Protein 6TIP (pdb70)

Nearest PDB structures (foldseek):
  6tip-assembly1_A  TM=1.008E+00  e=3.881E-23  Streptomyces avidinii
  6qsy-assembly1_A  TM=9.911E-01  e=1.045E-19  Streptomyces avidinii
  6qw4-assembly1_A  TM=9.643E-01  e=3.567E-19  Streptomyces avidinii
  6sos-assembly1_A  TM=9.501E-01  e=5.182E-19  Streptomyces avidinii
  5to2-assembly1_B  TM=9.705E-01  e=3.355E-18  Streptomyces avidinii

Secondary structure (P-SEA, 3-state):
ccccccbbbbcccbbbbbbbbcccbbbbbbbbccccccccbbbbbbcccccccccccccccccccccccccccccbbbbbbbbbbbccbbbbbbcbbbbbcccccccccccccbbbbbccccc/ccccbbbbcccbbbbbbbbcccbbbbbbbbccccccccbbbbbbcccccccccccccccccccccccccccccbbbbbbbbbbbcccccccccccccccccccccccccccbbbbbccccc/cccccccc/cccccccc

Organism: Streptomyces avidinii (NCBI:txid1895)

Sequence (260 aa):
MEAGITGTWYNQLGSTFIVTAGADGALTGTYVTARGNAESRYVLTGRYDSAPATDGSGTALGWTVAWKNNYRNAHSATTWSGQYVGGAEARINTQQWLLTSGTTEYNAFMSTLVGHDTFTKVKPAGITGTWYNQLGSTFIVTAGADGALTGTYVTARGNAESRYVLTGRYDSAPATDGSGTALGWTVAWKNNYRNAHSATTWSGQYVGGAEARINTQWLLTSGTTEYNAFMSTLVGHDTFTKVKPWSHPQFEKWSHPQFEK

Radius of gyration: 25.09 Å; Cα contacts (8 Å, |Δi|>4): 613; chains: 4; bounding box: 36×40×90 Å

InterPro domains:
  IPR005468 Avidin/streptavidin [PF01382] (38-156)
  IPR005468 Avidin/streptavidin [PS51326] (37-159)
  IPR005469 Avidin [PR00709] (41-55)
  IPR005469 Avidin [PR00709] (61-69)
  IPR005469 Avidin [PR00709] (90-102)
  IPR005469 Avidin [PR00709] (112-122)
  IPR005469 Avidin [PR00709] (128-139)
  IPR005469 Avidin [PR00709] (144-160)
  IPR017889 Avidin-like, conserved site [PS00577] (142-156)
  IPR036896 Avidin-like superfamily [G3DSA:2.40.128.30] (25-167)
  IPR036896 Avidin-like superfamily [SSF50876] (41-161)
  IPR051764 Avidin/Streptavidin-related [PTHR34399] (16-161)

Structure (mmCIF, N/CA/C/O backbone):
data_6TIP
#
_entry.id   6TIP
#
_cell.length_a   57.560
_cell.length_b   57.560
_cell.length_c   181.929
_cell.angle_alpha   90.000
_cell.angle_beta   90.000
_cell.angle_gamma   90.000
#
_symmetry.space_group_name_H-M   'P 42 2 2'
#
loop_
_entity.id
_entity.type
_entity.pdbx_description
1 polymer Streptavidi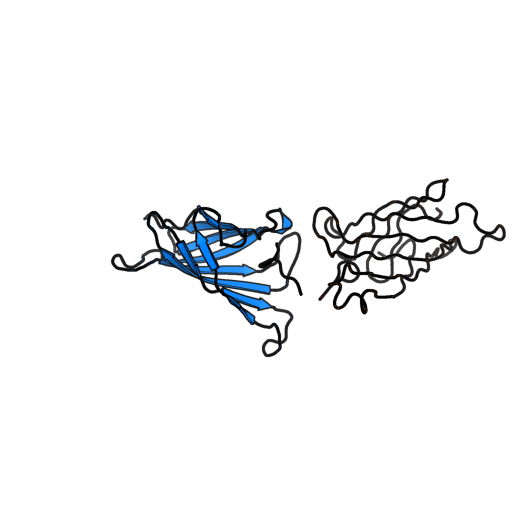n
2 polymer 'Strep-tag II peptide'
3 non-polymer 'AMINO GROUP'
4 water water
#
loop_
_atom_site.group_PDB
_atom_site.id
_atom_site.type_symbol
_atom_site.label_atom_id
_atom_site.label_alt_id
_atom_site.label_comp_id
_atom_site.label_asym_id
_atom_site.label_entity_id
_atom_site.label_seq_id
_atom_site.pdbx_PDB_ins_code
_atom_site.Cartn_x
_atom_site.Cartn_y
_atom_site.Cartn_z
_atom_site.occupancy
_atom_site.B_iso_or_equiv
_atom_site.auth_seq_id
_atom_site.auth_comp_id
_atom_site.auth_asym_id
_atom_site.auth_atom_id
_atom_site.pdbx_PDB_model_num
ATOM 1 N N . MET A 1 1 ? -26.137 9.675 -61.956 1.00 130.66 13 MET A N 1
ATOM 2 C CA . MET A 1 1 ? -27.410 9.274 -61.289 1.00 132.43 13 MET A CA 1
ATOM 3 C C . MET A 1 1 ? -27.238 7.895 -60.635 1.00 157.52 13 MET A C 1
ATOM 4 O O . MET A 1 1 ? -26.793 6.962 -61.336 1.00 83.93 13 MET A O 1
ATOM 9 N N . GLU A 1 2 ? -27.570 7.772 -59.345 1.00 78.15 14 GLU A N 1
ATOM 10 C CA . GLU A 1 2 ? -27.782 6.463 -58.660 1.00 153.00 14 GLU A CA 1
ATOM 11 C C . GLU A 1 2 ? -26.424 5.816 -58.330 1.00 173.09 14 GLU A C 1
ATOM 12 O O . GLU A 1 2 ? -25.947 4.954 -59.114 1.00 57.40 14 GLU A O 1
ATOM 18 N N . ALA A 1 3 ? -25.819 6.197 -57.199 1.00 72.52 15 ALA A N 1
ATOM 19 C CA . ALA A 1 3 ? -24.478 5.732 -56.775 1.00 104.38 15 ALA A CA 1
ATOM 20 C C . ALA A 1 3 ? -24.536 4.348 -56.111 1.00 119.25 15 ALA A C 1
ATOM 21 O O . ALA A 1 3 ? -23.499 3.681 -56.187 1.00 59.65 15 ALA A O 1
ATOM 23 N N . GLY A 1 4 ? -25.663 3.941 -55.495 1.00 51.14 16 GLY A N 1
ATOM 24 C CA . GLY A 1 4 ? -25.783 2.706 -54.677 1.00 50.89 16 GLY A CA 1
ATOM 25 C C . GLY A 1 4 ? -24.978 2.721 -53.367 1.00 29.87 16 GLY A C 1
ATOM 26 O O . GLY A 1 4 ? -24.981 1.721 -52.650 1.00 38.99 16 GLY A O 1
ATOM 27 N N . ILE A 1 5 ? -24.313 3.826 -53.023 1.00 28.83 17 ILE A N 1
ATOM 28 C CA . ILE A 1 5 ? -23.445 3.924 -51.808 1.00 30.01 17 ILE A CA 1
ATOM 29 C C . ILE A 1 5 ? -24.279 4.412 -50.639 1.00 30.46 17 ILE A C 1
ATOM 30 O O . ILE A 1 5 ? -24.015 3.982 -49.491 1.00 27.56 17 ILE A O 1
ATOM 35 N N . THR A 1 6 ? -25.297 5.231 -50.920 1.00 31.64 18 THR A N 1
ATOM 36 C CA . THR A 1 6 ? -26.138 5.825 -49.860 1.00 34.96 18 THR A CA 1
ATOM 37 C C . THR A 1 6 ? -26.795 4.674 -49.092 1.00 41.82 18 THR A C 1
ATOM 38 O O . THR A 1 6 ? -27.293 3.720 -49.741 1.00 33.18 18 THR A O 1
ATOM 42 N N . GLY A 1 7 ? -26.748 4.740 -47.765 1.00 30.71 19 GLY A N 1
ATOM 43 C CA . GLY A 1 7 ? -27.432 3.765 -46.904 1.00 51.28 19 GLY A CA 1
ATOM 44 C C . GLY A 1 7 ? -26.516 3.273 -45.820 1.00 38.65 19 GLY A C 1
ATOM 45 O O . GLY A 1 7 ? -25.563 3.980 -45.475 1.00 34.44 19 GLY A O 1
ATOM 46 N N . THR A 1 8 ? -26.854 2.109 -45.279 1.00 40.12 20 THR A N 1
ATOM 47 C CA . THR A 1 8 ? -26.217 1.521 -44.090 1.00 37.50 20 THR A CA 1
ATOM 48 C C . THR A 1 8 ? -25.339 0.355 -44.516 1.00 38.87 20 THR A C 1
ATOM 49 O O . THR A 1 8 ? -25.795 -0.506 -45.263 1.00 28.99 20 THR A O 1
ATOM 53 N N . TRP A 1 9 ? -24.090 0.348 -44.060 1.00 23.81 21 TRP A N 1
ATOM 54 C CA . TRP A 1 9 ? -23.132 -0.727 -44.400 1.00 22.26 21 TRP A CA 1
ATOM 55 C C . TRP A 1 9 ? -22.666 -1.319 -43.076 1.00 32.53 21 TRP A C 1
ATOM 56 O O . TRP A 1 9 ? -22.625 -0.583 -42.087 1.00 30.31 21 TRP A O 1
ATOM 67 N N . TYR A 1 10 ? -22.383 -2.618 -43.066 1.00 26.92 22 TYR A N 1
ATOM 68 C CA . TYR A 1 10 ? -21.914 -3.354 -41.868 1.00 28.76 22 TYR A CA 1
ATOM 69 C C . TYR A 1 10 ? -20.559 -3.992 -42.186 1.00 33.18 22 TYR A C 1
ATOM 70 O O . TYR A 1 10 ? -20.445 -4.618 -43.240 1.00 32.05 22 TYR A O 1
ATOM 79 N N . ASN A 1 11 ? -19.576 -3.845 -41.302 1.00 30.79 23 ASN A N 1
ATOM 80 C CA . ASN A 1 11 ? -18.293 -4.590 -41.451 1.00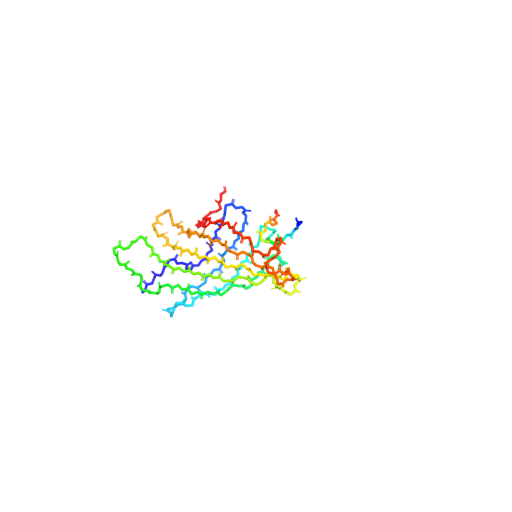 41.82 23 ASN A CA 1
ATOM 81 C C . ASN A 1 11 ? -18.462 -5.974 -40.836 1.00 45.91 23 ASN A C 1
ATOM 82 O O . ASN A 1 11 ? -19.614 -6.372 -40.501 1.00 41.48 23 ASN A O 1
ATOM 87 N N . GLN A 1 12 ? -17.391 -6.763 -40.737 1.00 46.38 24 GLN A N 1
ATOM 88 C CA . GLN A 1 12 ? -17.598 -8.186 -40.364 1.00 50.58 24 GLN A CA 1
ATOM 89 C C . GLN A 1 12 ? -17.536 -8.331 -38.823 1.00 43.79 24 GLN A C 1
ATOM 90 O O . GLN A 1 12 ? -17.835 -9.413 -38.336 1.00 60.60 24 GLN A O 1
ATOM 96 N N . LEU A 1 13 ? -17.219 -7.256 -38.092 1.00 37.20 25 LEU A N 1
ATOM 97 C CA . LEU A 1 13 ? -16.926 -7.285 -36.628 1.00 49.02 25 LEU A CA 1
ATOM 98 C C . LEU A 1 13 ? -17.956 -6.499 -35.792 1.00 48.34 25 LEU A C 1
ATOM 99 O O . LEU A 1 13 ? -17.658 -6.245 -34.618 1.00 67.90 25 LEU A O 1
ATOM 104 N N . GLY A 1 14 ? -19.131 -6.154 -36.335 1.00 44.95 26 GLY A N 1
ATOM 105 C CA . GLY A 1 14 ? -20.227 -5.518 -35.572 1.00 38.51 26 GLY A CA 1
ATOM 106 C C . GLY A 1 14 ? -20.328 -3.999 -35.795 1.00 51.30 26 GLY A C 1
ATOM 107 O O . GLY A 1 14 ? -21.273 -3.383 -35.244 1.00 41.45 26 GLY A O 1
ATOM 108 N N . SER A 1 15 ? -19.407 -3.363 -36.532 1.00 29.42 27 SER A N 1
ATOM 109 C CA . SER A 1 15 ? -19.462 -1.885 -36.759 1.00 28.16 27 SER A CA 1
ATOM 110 C C . SER A 1 15 ? -20.421 -1.496 -37.899 1.00 29.34 27 SER A C 1
ATOM 111 O O . SER A 1 15 ? -20.590 -2.295 -38.852 1.00 31.15 27 SER A O 1
ATOM 114 N N . THR A 1 16 ? -20.942 -0.261 -37.843 1.00 27.89 28 THR A N 1
ATOM 115 C CA . THR A 1 16 ? -21.967 0.262 -38.788 1.00 32.54 28 THR A CA 1
ATOM 116 C C . THR A 1 16 ? -21.491 1.576 -39.374 1.00 25.97 28 THR A C 1
ATOM 117 O O . THR A 1 16 ? -20.905 2.372 -38.627 1.00 35.51 28 THR A O 1
ATOM 121 N N . PHE A 1 17 ? -21.794 1.756 -40.662 1.00 25.23 29 PHE A N 1
ATOM 122 C CA . PHE A 1 17 ? -21.379 2.877 -41.537 1.00 55.98 29 PHE A CA 1
ATOM 123 C C . PHE A 1 17 ? -22.679 3.380 -42.177 1.00 63.89 29 PHE A C 1
ATOM 124 O O . PHE A 1 17 ? -23.347 2.639 -42.918 1.00 36.43 29 PHE A O 1
ATOM 132 N N . ILE A 1 18 ? -23.129 4.556 -41.764 1.00 35.13 30 ILE A N 1
ATOM 133 C CA . ILE A 1 18 ? -24.368 5.211 -42.282 1.00 34.37 30 ILE A CA 1
ATOM 134 C C . ILE A 1 18 ? -23.919 6.431 -43.101 1.00 35.10 30 ILE A C 1
ATOM 135 O O . ILE A 1 18 ? -23.391 7.359 -42.512 1.00 41.90 30 ILE A O 1
ATOM 140 N N . VAL A 1 19 ? -24.109 6.406 -44.418 1.00 33.32 31 VAL A N 1
ATOM 141 C CA . VAL A 1 19 ? -23.560 7.439 -45.328 1.00 28.10 31 VAL A CA 1
ATOM 142 C C . VAL A 1 19 ? -24.612 7.852 -46.356 1.00 33.40 31 VAL A C 1
ATOM 143 O O . VAL A 1 19 ? -25.388 7.002 -46.818 1.00 33.70 31 VAL A O 1
ATOM 147 N N . THR A 1 20 ? -24.539 9.120 -46.731 1.00 31.00 32 THR A N 1
ATOM 148 C CA . THR A 1 20 ? -25.182 9.747 -47.906 1.00 24.94 32 THR A CA 1
ATOM 149 C C . THR A 1 20 ? -24.099 10.198 -48.887 1.00 38.22 32 THR A C 1
ATOM 150 O O . THR A 1 20 ? -23.175 10.951 -48.480 1.00 27.97 32 THR A O 1
ATOM 154 N N . ALA A 1 21 ? -24.189 9.702 -50.117 1.00 27.96 33 ALA A N 1
ATOM 155 C CA . ALA A 1 21 ? -23.337 10.099 -51.252 1.00 34.33 33 ALA A CA 1
ATOM 156 C C . ALA A 1 21 ? -24.028 11.230 -52.003 1.00 37.54 33 ALA A C 1
ATOM 157 O O . ALA A 1 21 ? -24.948 10.886 -52.699 1.00 37.60 33 ALA A O 1
ATOM 159 N N . GLY A 1 22 ? -23.585 12.491 -51.885 1.00 35.55 34 GLY A N 1
ATOM 160 C CA . GLY A 1 22 ? -24.207 13.636 -52.606 1.00 30.39 34 GLY A CA 1
ATOM 161 C C . GLY A 1 22 ? -23.801 13.670 -54.072 1.00 35.98 34 GLY A C 1
ATOM 162 O O . GLY A 1 22 ? -22.735 13.095 -54.429 1.00 42.82 34 GLY A O 1
ATOM 163 N N . ALA A 1 23 ? -24.619 14.318 -54.896 1.00 38.75 35 ALA A N 1
ATOM 164 C CA . ALA A 1 23 ? -24.516 14.425 -56.370 1.00 41.43 35 ALA A CA 1
ATOM 165 C C . ALA A 1 23 ? -23.075 14.774 -56.783 1.00 43.37 35 ALA A C 1
ATOM 166 O O . ALA A 1 23 ? -22.660 14.425 -57.899 1.00 64.24 35 ALA A O 1
ATOM 168 N N . ASP A 1 24 ? -22.368 15.448 -55.878 1.00 42.76 36 ASP A N 1
ATOM 169 C CA . ASP A 1 24 ? -21.155 16.283 -56.068 1.00 45.06 36 ASP A CA 1
ATOM 170 C C . ASP A 1 24 ? -19.879 15.483 -55.736 1.00 38.79 36 ASP A C 1
ATOM 171 O O . ASP A 1 24 ? -18.770 15.992 -56.037 1.00 48.72 36 ASP A O 1
ATOM 176 N N . GLY A 1 25 ? -20.014 14.322 -55.092 1.00 26.14 37 GLY A N 1
ATOM 177 C CA . GLY A 1 25 ? -18.880 13.501 -54.633 1.00 23.22 37 GLY A CA 1
ATOM 178 C C . GLY A 1 25 ? -18.725 13.516 -53.128 1.00 31.88 37 GLY A C 1
ATOM 179 O O . GLY A 1 25 ? -17.822 12.804 -52.620 1.00 23.05 37 GLY A O 1
ATOM 180 N N . ALA A 1 26 ? -19.540 14.279 -52.403 1.00 19.78 38 ALA A N 1
ATOM 181 C CA . ALA A 1 26 ? -19.483 14.318 -50.916 1.00 29.89 38 ALA A CA 1
ATOM 182 C C . ALA A 1 26 ? -19.916 12.972 -50.327 1.00 29.69 38 ALA A C 1
ATOM 183 O O . ALA A 1 26 ? -20.906 12.383 -50.797 1.00 27.62 38 ALA A O 1
ATOM 185 N N . LEU A 1 27 ? -19.195 12.494 -49.318 1.00 25.43 39 LEU A N 1
ATOM 186 C CA . LEU A 1 27 ? -19.696 11.456 -48.376 1.00 27.14 39 LEU A CA 1
ATOM 187 C C . LEU A 1 27 ? -19.880 12.178 -47.047 1.00 28.54 39 LEU A C 1
ATOM 188 O O . LEU A 1 27 ? -18.956 12.888 -46.640 1.00 22.34 39 LEU A O 1
ATOM 193 N N . THR A 1 28 ? -21.041 12.009 -46.415 1.00 26.51 40 THR A N 1
ATOM 194 C CA . THR A 1 28 ? -21.272 12.443 -45.023 1.00 25.81 40 THR A CA 1
ATOM 195 C C . THR A 1 28 ? -22.035 11.342 -44.282 1.00 27.03 40 THR A C 1
ATOM 196 O O . THR A 1 28 ? -22.725 10.525 -44.908 1.00 31.29 40 THR A O 1
ATOM 200 N N . GLY A 1 29 ? -21.922 11.322 -42.971 1.00 26.62 41 GLY A N 1
ATOM 201 C CA . GLY A 1 29 ? -22.755 10.440 -42.161 1.00 25.60 41 GLY A CA 1
ATOM 202 C C . GLY A 1 29 ? -22.112 10.092 -40.863 1.00 29.28 41 GLY A C 1
ATOM 203 O O . GLY A 1 29 ? -21.462 10.953 -40.320 1.00 24.79 41 GLY A O 1
ATOM 204 N N . THR A 1 30 ? -22.377 8.880 -40.367 1.00 26.28 42 THR A N 1
ATOM 205 C CA . THR A 1 30 ? -22.048 8.459 -38.976 1.00 33.79 42 THR A CA 1
ATOM 206 C C . THR A 1 30 ? -21.443 7.064 -38.989 1.00 30.33 42 THR A C 1
ATOM 207 O O . THR A 1 30 ? -21.979 6.230 -39.702 1.00 27.39 42 THR A O 1
ATOM 211 N N . TYR A 1 31 ? -20.302 6.897 -38.312 1.00 18.76 43 TYR A N 1
ATOM 212 C CA . TYR A 1 31 ? -19.665 5.607 -38.010 1.00 27.69 43 TYR A CA 1
ATOM 213 C C . TYR A 1 31 ? -20.053 5.228 -36.586 1.00 30.00 43 TYR A C 1
ATOM 214 O O . TYR A 1 31 ? -19.902 6.061 -35.684 1.00 22.43 43 TYR A O 1
ATOM 223 N N . VAL A 1 32 ? -20.598 4.024 -36.432 1.00 28.14 44 VAL A N 1
ATOM 224 C CA . VAL A 1 32 ? -21.036 3.472 -35.125 1.00 32.64 44 VAL A CA 1
ATOM 225 C C . VAL A 1 32 ? -20.209 2.212 -34.876 1.00 31.77 44 VAL A C 1
ATOM 226 O O . VAL A 1 32 ? -20.341 1.229 -35.655 1.00 29.22 44 VAL A O 1
ATOM 230 N N . THR A 1 33 ? -19.440 2.226 -33.799 1.00 24.98 45 THR A N 1
ATOM 231 C CA . THR A 1 33 ? -18.619 1.068 -33.342 1.00 35.17 45 THR A CA 1
ATOM 232 C C . THR A 1 33 ? -19.555 -0.061 -32.875 1.00 37.80 45 THR A C 1
ATOM 233 O O . THR A 1 33 ? -20.793 0.185 -32.666 1.00 40.29 45 THR A O 1
ATOM 237 N N . ALA A 1 34 ? -18.994 -1.249 -32.641 1.00 39.26 46 ALA A N 1
ATOM 238 C CA . ALA A 1 34 ? -19.779 -2.489 -32.387 1.00 37.61 46 ALA A CA 1
ATOM 239 C C . ALA A 1 34 ? -20.658 -2.351 -31.131 1.00 51.03 46 ALA A C 1
ATOM 240 O O . ALA A 1 34 ? -21.722 -3.038 -31.047 1.00 46.44 46 ALA A O 1
ATOM 242 N N . ARG A 1 35 ? -20.231 -1.543 -30.158 1.00 42.71 47 ARG A N 1
ATOM 243 C CA . ARG A 1 35 ? -20.979 -1.297 -28.894 1.00 45.25 47 ARG A CA 1
ATOM 244 C C . ARG A 1 35 ? -22.350 -0.700 -29.210 1.00 53.85 47 ARG A C 1
ATOM 245 O O . ARG A 1 35 ? -23.247 -0.981 -28.462 1.00 54.87 47 ARG A O 1
ATOM 253 N N . GLY A 1 36 ? -22.483 0.133 -30.250 1.00 41.90 48 GLY A N 1
ATOM 254 C CA . GLY A 1 36 ? -23.793 0.508 -30.823 1.00 43.14 48 GLY A CA 1
ATOM 255 C C . GLY A 1 36 ? -24.693 1.268 -29.858 1.00 46.43 48 GLY A C 1
ATOM 256 O O . GLY A 1 36 ? -25.902 1.026 -29.884 1.00 83.44 48 GLY A O 1
ATOM 257 N N . ASN A 1 37 ? -24.124 2.131 -29.013 1.00 49.63 49 ASN A N 1
ATOM 258 C CA . ASN A 1 37 ? -24.844 3.073 -28.109 1.00 44.86 49 ASN A CA 1
ATOM 259 C C . ASN A 1 37 ? -24.551 4.518 -28.566 1.00 56.56 49 ASN A C 1
ATOM 260 O O . ASN A 1 37 ? -23.964 4.679 -29.656 1.00 49.78 49 ASN A O 1
ATOM 265 N N . ALA A 1 38 ? -24.926 5.545 -27.800 1.00 52.81 50 ALA A N 1
ATOM 266 C CA . ALA A 1 38 ? -24.724 6.976 -28.175 1.00 55.08 50 ALA A CA 1
ATOM 267 C C . ALA A 1 38 ? -23.229 7.311 -28.225 1.00 49.37 50 ALA A C 1
ATOM 268 O O . ALA A 1 38 ? -22.786 8.028 -29.135 1.00 54.32 50 ALA A O 1
ATOM 270 N N . GLU A 1 39 ? -22.475 6.765 -27.273 1.00 41.84 51 GLU A N 1
ATOM 271 C CA . GLU A 1 39 ? -21.018 6.972 -27.072 1.00 39.44 51 GLU A CA 1
ATOM 272 C C . GLU A 1 39 ? -20.252 6.439 -28.279 1.00 34.77 51 GLU A C 1
ATOM 273 O O . GLU A 1 39 ? -19.079 6.804 -28.470 1.00 46.62 51 GLU A O 1
ATOM 279 N N . SER A 1 40 ? -20.866 5.549 -29.049 1.00 41.72 52 SER A N 1
ATOM 280 C CA . SER A 1 40 ? -20.188 4.757 -30.108 1.00 42.28 52 SER A CA 1
ATOM 281 C C . SER A 1 40 ? -20.321 5.437 -31.468 1.00 33.09 52 SER A C 1
ATOM 282 O O . SER A 1 40 ? -19.878 4.836 -32.455 1.00 28.07 52 SER A O 1
ATOM 285 N N . ARG A 1 41 ? -20.937 6.631 -31.521 1.00 31.36 53 ARG A N 1
ATOM 286 C CA . ARG A 1 41 ? -21.338 7.285 -32.791 1.00 30.57 53 ARG A CA 1
ATOM 287 C C . ARG A 1 41 ? -20.325 8.388 -33.094 1.00 32.96 53 ARG A C 1
ATOM 288 O O . ARG A 1 41 ? -20.140 9.228 -32.229 1.00 31.06 53 ARG A O 1
ATOM 296 N N . TYR A 1 42 ? -19.761 8.414 -34.303 1.00 28.19 54 TYR A N 1
ATOM 297 C CA . TYR A 1 42 ? -18.749 9.420 -34.720 1.00 34.65 54 TYR A CA 1
ATOM 298 C C . TYR A 1 42 ? -19.078 9.984 -36.114 1.00 31.15 54 TYR A C 1
ATOM 299 O O . TYR A 1 42 ? -19.560 9.234 -37.017 1.00 33.45 54 TYR A O 1
ATOM 308 N N . VAL A 1 43 ? -18.793 11.277 -36.325 1.00 29.60 55 VAL A N 1
ATOM 309 C CA . VAL A 1 43 ? -19.011 11.927 -37.654 1.00 23.27 55 VAL A CA 1
ATOM 310 C C . VAL A 1 43 ? -18.017 11.269 -38.605 1.00 18.75 55 VAL A C 1
ATOM 311 O O . VAL A 1 43 ? -16.849 11.083 -38.209 1.00 23.43 55 VAL A O 1
ATOM 315 N N . LEU A 1 44 ? -18.466 11.024 -39.831 1.00 28.69 56 LEU A N 1
ATOM 316 C CA . LEU A 1 44 ? -17.567 10.714 -40.949 1.00 31.27 56 LEU A CA 1
ATOM 317 C C . LEU A 1 44 ? -17.823 11.656 -42.125 1.00 33.64 56 LEU A C 1
ATOM 318 O O . LEU A 1 44 ? -19.014 12.042 -42.397 1.00 23.74 56 LEU A O 1
ATOM 323 N N . THR A 1 45 ? -16.721 12.054 -42.763 1.00 27.17 57 THR A N 1
ATOM 324 C CA . THR A 1 45 ? -16.733 12.820 -44.026 1.00 21.14 57 THR A CA 1
ATOM 325 C C . THR A 1 45 ? -15.732 12.162 -44.963 1.00 18.27 57 THR A C 1
ATOM 326 O O . THR A 1 45 ? -14.653 11.693 -44.495 1.00 26.91 57 THR A O 1
ATOM 330 N N . GLY A 1 46 ? -16.055 12.226 -46.253 1.00 29.88 58 GLY A N 1
ATOM 331 C CA . GLY A 1 46 ? -15.140 11.739 -47.292 1.00 24.94 58 GLY A CA 1
ATOM 332 C C . GLY A 1 46 ? -15.572 12.180 -48.663 1.00 22.81 58 GLY A C 1
ATOM 333 O O . GLY A 1 46 ? -16.442 13.121 -48.829 1.00 23.98 58 GLY A O 1
ATOM 334 N N . ARG A 1 47 ? -15.043 11.481 -49.632 1.00 20.93 59 ARG A N 1
ATOM 335 C CA . ARG A 1 47 ? -15.295 11.788 -51.061 1.00 23.42 59 ARG A CA 1
ATOM 336 C C . ARG A 1 47 ? -15.495 10.465 -51.809 1.00 37.58 59 ARG A C 1
ATOM 337 O O . ARG A 1 47 ? -14.972 9.442 -51.361 1.00 20.04 59 ARG A O 1
ATOM 345 N N . TYR A 1 48 ? -16.166 10.500 -52.953 1.00 22.20 60 TYR A N 1
ATOM 346 C CA . TYR A 1 48 ? -16.231 9.331 -53.867 1.00 20.51 60 TYR A CA 1
ATOM 347 C C . TYR A 1 48 ? -16.233 9.839 -55.302 1.00 22.88 60 TYR A C 1
ATOM 348 O O . TYR A 1 48 ? -16.462 11.018 -55.515 1.00 23.07 60 TYR A O 1
ATOM 357 N N . ASP A 1 49 ? -15.967 8.932 -56.238 1.00 20.31 61 ASP A N 1
ATOM 358 C CA . ASP A 1 49 ? -16.022 9.207 -57.685 1.00 20.82 61 ASP A CA 1
ATOM 359 C C . ASP A 1 49 ? -17.485 9.194 -58.102 1.00 30.86 61 ASP A C 1
ATOM 360 O O . ASP A 1 49 ? -18.052 8.097 -58.188 1.00 31.17 61 ASP A O 1
ATOM 365 N N . SER A 1 50 ? -18.036 10.379 -58.378 1.00 32.21 62 SER A N 1
ATOM 366 C CA . SER A 1 50 ? -19.461 10.574 -58.747 1.00 41.51 62 SER A CA 1
ATOM 367 C C . SER A 1 50 ? -19.686 10.204 -60.214 1.00 40.60 62 SER A C 1
ATOM 368 O O . SER A 1 50 ? -20.830 10.306 -60.643 1.00 39.72 62 SER A O 1
ATOM 371 N N . ALA A 1 51 ? -18.659 9.771 -60.949 1.00 32.06 63 ALA A N 1
ATOM 372 C CA . ALA A 1 51 ? -18.764 9.378 -62.374 1.00 36.39 63 ALA A CA 1
ATOM 373 C C . ALA A 1 51 ? -17.813 8.230 -62.662 1.00 37.89 63 ALA A C 1
ATOM 374 O O . ALA A 1 51 ? -16.855 8.396 -63.399 1.00 41.20 63 ALA A O 1
ATOM 376 N N . PRO A 1 52 ? -18.061 7.031 -62.091 1.00 39.96 64 PRO A N 1
ATOM 377 C CA . PRO A 1 52 ? -17.145 5.906 -62.248 1.00 37.87 64 PRO A CA 1
ATOM 378 C C . PRO A 1 52 ? -17.132 5.415 -63.695 1.00 38.16 64 PRO A C 1
ATOM 379 O O . PRO A 1 52 ? -18.027 5.723 -64.405 1.00 43.49 64 PRO A O 1
ATOM 383 N N . ALA A 1 53 ? -16.101 4.667 -64.089 1.00 37.88 65 ALA A N 1
ATOM 384 C CA . ALA A 1 53 ? -16.008 3.988 -65.403 1.00 49.67 65 ALA A CA 1
ATOM 385 C C . ALA A 1 53 ? -17.197 3.027 -65.543 1.00 41.91 65 ALA A C 1
ATOM 386 O O . ALA A 1 53 ? -17.544 2.351 -64.558 1.00 58.76 65 ALA A O 1
ATOM 388 N N . THR A 1 54 ? -17.756 2.927 -66.746 1.00 54.56 66 THR A N 1
ATOM 389 C CA . THR A 1 54 ? -18.921 2.062 -67.064 1.00 60.86 66 THR A CA 1
ATOM 390 C C . THR A 1 54 ? -18.436 0.617 -67.197 1.00 63.95 66 THR A C 1
ATOM 391 O O . THR A 1 54 ? -19.199 -0.293 -66.814 1.00 113.30 66 THR A O 1
ATOM 395 N N . ASP A 1 55 ? -17.213 0.416 -67.699 1.00 54.73 67 ASP A N 1
ATOM 396 C CA . ASP A 1 55 ? -16.599 -0.933 -67.794 1.00 56.82 67 ASP A CA 1
ATOM 397 C C . ASP A 1 55 ? -16.260 -1.391 -66.381 1.00 78.45 67 ASP A C 1
ATOM 398 O O . ASP A 1 55 ? -16.513 -2.566 -66.097 1.00 81.40 67 ASP A O 1
ATOM 403 N N . GLY A 1 56 ? -15.783 -0.453 -65.542 1.00 62.48 68 GLY A N 1
ATOM 404 C CA . GLY A 1 56 ? -14.890 -0.662 -64.388 1.00 60.12 68 GLY A CA 1
ATOM 405 C C . GLY A 1 56 ? -15.382 -1.692 -63.398 1.00 69.43 68 GLY A C 1
ATOM 406 O O . GLY A 1 56 ? -16.493 -2.184 -63.556 1.00 38.57 68 GLY A O 1
ATOM 407 N N . SER A 1 57 ? -14.557 -2.033 -62.408 1.00 57.17 69 SER A N 1
ATOM 408 C CA . SER A 1 57 ? -14.937 -2.952 -61.309 1.00 65.59 69 SER A CA 1
ATOM 409 C C . SER A 1 57 ? -15.794 -2.177 -60.307 1.00 80.34 69 SER A C 1
ATOM 410 O O . SER A 1 57 ? -16.784 -2.785 -59.832 1.00 62.69 69 SER A O 1
ATOM 413 N N . GLY A 1 58 ? -15.487 -0.893 -60.044 1.00 38.01 70 GLY A N 1
ATOM 414 C CA . GLY A 1 58 ? -16.138 -0.177 -58.913 1.00 31.05 70 GLY A CA 1
ATOM 415 C C . GLY A 1 58 ? -15.975 1.331 -58.844 1.00 25.62 70 GLY A C 1
ATOM 416 O O . GLY A 1 58 ? -15.381 1.982 -59.730 1.00 38.74 70 GLY A O 1
ATOM 417 N N . THR A 1 59 ? -16.446 1.873 -57.739 1.00 29.10 71 THR A N 1
ATOM 418 C CA . THR A 1 59 ? -16.484 3.325 -57.439 1.00 29.17 71 THR A CA 1
ATOM 419 C C . THR A 1 59 ? -15.466 3.587 -56.334 1.00 33.34 71 THR A C 1
ATOM 420 O O . THR A 1 59 ? -15.649 3.064 -55.225 1.00 22.40 71 THR A O 1
ATOM 424 N N . ALA A 1 60 ? -14.384 4.299 -56.643 1.00 23.36 72 ALA A N 1
ATOM 425 C CA . ALA A 1 60 ? -13.373 4.707 -55.642 1.00 23.36 72 ALA A CA 1
ATOM 426 C C . ALA A 1 60 ? -14.021 5.662 -54.631 1.00 32.03 72 ALA A C 1
ATOM 427 O O . ALA A 1 60 ? -14.733 6.589 -55.040 1.00 21.46 72 ALA A O 1
ATOM 429 N N . LEU A 1 61 ? -13.664 5.513 -53.362 1.00 18.48 73 LEU A N 1
ATOM 430 C CA . LEU A 1 61 ? -14.086 6.425 -52.283 1.00 25.75 73 LEU A CA 1
ATOM 431 C C . LEU A 1 61 ? -13.085 6.363 -51.135 1.00 21.74 73 LEU A C 1
ATOM 432 O O . LEU A 1 61 ? -12.292 5.410 -51.067 1.00 16.72 73 LEU A O 1
ATOM 437 N N . GLY A 1 62 ? -13.231 7.273 -50.211 1.00 18.90 74 GLY A N 1
ATOM 438 C CA . GLY A 1 62 ? -12.517 7.245 -48.927 1.00 18.36 74 GLY A CA 1
ATOM 439 C C . GLY A 1 62 ? -13.268 8.098 -47.941 1.00 18.30 74 GLY A C 1
ATOM 440 O O . GLY A 1 62 ? -14.089 8.958 -48.368 1.00 20.65 74 GLY A O 1
ATOM 441 N N . TRP A 1 63 ? -13.051 7.838 -46.665 1.00 15.80 75 TRP A N 1
ATOM 442 C CA . TRP A 1 63 ? -13.611 8.706 -45.613 1.00 12.63 75 TRP A CA 1
ATOM 443 C C . TRP A 1 63 ? -12.740 8.707 -44.367 1.00 17.96 75 TRP A C 1
ATOM 444 O O . TRP A 1 63 ? -11.846 7.828 -44.206 1.00 15.72 75 TRP A O 1
ATOM 455 N N . THR A 1 64 ? -12.988 9.692 -43.506 1.00 15.93 76 THR A N 1
ATOM 456 C CA . THR A 1 64 ? -12.214 9.860 -42.265 1.00 14.62 76 THR A CA 1
ATOM 457 C C . THR A 1 64 ? -13.184 9.901 -41.108 1.00 24.29 76 THR A C 1
ATOM 458 O O . THR A 1 64 ? -14.275 10.536 -41.276 1.00 17.85 76 THR A O 1
ATOM 462 N N . VAL A 1 65 ? -12.799 9.241 -40.017 1.00 16.29 77 VAL A N 1
ATOM 463 C CA . VAL A 1 65 ? -13.436 9.423 -38.691 1.00 19.24 77 VAL A CA 1
ATOM 464 C C . VAL A 1 65 ? -12.334 9.904 -37.747 1.00 20.92 77 VAL A C 1
ATOM 465 O O . VAL A 1 65 ? -11.299 9.204 -37.660 1.00 20.82 77 VAL A O 1
ATOM 469 N N . ALA A 1 66 ? -12.513 11.059 -37.107 1.00 16.98 78 ALA A N 1
ATOM 470 C CA . ALA A 1 66 ? -11.681 11.503 -35.956 1.00 17.85 78 ALA A CA 1
ATOM 471 C C . ALA A 1 66 ? -12.406 11.001 -34.719 1.00 17.21 78 ALA A C 1
ATOM 472 O O . ALA A 1 66 ? -13.624 11.208 -34.662 1.00 27.71 78 ALA A O 1
ATOM 474 N N . TRP A 1 67 ? -11.719 10.265 -33.843 1.00 24.13 79 TRP A N 1
ATOM 475 C CA . TRP A 1 67 ? -12.363 9.423 -32.806 1.00 26.31 79 TRP A CA 1
ATOM 476 C C . TRP A 1 67 ? -12.709 10.290 -31.585 1.00 39.48 79 TRP A C 1
ATOM 477 O O . TRP A 1 67 ? -12.347 9.953 -30.447 1.00 23.66 79 TRP A O 1
ATOM 488 N N . LYS A 1 68 ? -13.424 11.366 -31.839 1.00 24.32 80 LYS A N 1
ATOM 489 C CA . LYS A 1 68 ? -13.873 12.332 -30.816 1.00 25.81 80 LYS A CA 1
ATOM 490 C C . LYS A 1 68 ? -15.357 12.553 -31.041 1.00 29.73 80 LYS A C 1
ATOM 491 O O . LYS A 1 68 ? -15.740 12.826 -32.180 1.00 27.51 80 LYS A O 1
ATOM 497 N N . ASN A 1 69 ? -16.149 12.442 -29.978 1.00 31.63 81 ASN A N 1
ATOM 498 C CA . ASN A 1 69 ? -17.582 12.816 -30.028 1.00 40.20 81 ASN A CA 1
ATOM 499 C C . ASN A 1 69 ? -17.890 13.600 -28.760 1.00 43.84 81 ASN A C 1
ATOM 500 O O . ASN A 1 69 ? -16.941 13.958 -28.038 1.00 38.49 81 ASN A O 1
ATOM 505 N N . ASN A 1 70 ? -19.171 13.879 -28.513 1.00 37.90 82 ASN A N 1
ATOM 506 C CA . ASN A 1 70 ? -19.619 14.554 -27.271 1.00 41.13 82 ASN A CA 1
ATOM 507 C C . ASN A 1 70 ? -19.237 13.743 -26.021 1.00 39.86 82 ASN A C 1
ATOM 508 O O . ASN A 1 70 ? -19.147 14.355 -24.960 1.00 47.36 82 ASN A O 1
ATOM 513 N N . TYR A 1 71 ? -18.980 12.433 -26.121 1.00 40.58 83 TYR A N 1
ATOM 514 C CA . TYR A 1 71 ? -18.820 11.541 -24.940 1.00 43.72 83 TYR A CA 1
ATOM 515 C C . TYR A 1 71 ? -17.346 11.232 -24.652 1.00 56.24 83 TYR A C 1
ATOM 516 O O . TYR A 1 71 ? -16.999 11.103 -23.493 1.00 41.10 83 TYR A O 1
ATOM 525 N N . ARG A 1 72 ? -16.489 11.101 -25.660 1.00 34.38 84 ARG A N 1
ATOM 526 C CA . ARG A 1 72 ? -15.115 10.588 -25.430 1.00 39.41 84 ARG A CA 1
ATOM 527 C C . ARG A 1 72 ? -14.207 11.014 -26.584 1.00 30.83 84 ARG A C 1
ATOM 528 O O . ARG A 1 72 ? -14.729 11.434 -27.631 1.00 31.16 84 ARG A O 1
ATOM 536 N N . ASN A 1 73 ? -12.892 10.866 -26.401 1.00 36.61 85 ASN A N 1
ATOM 537 C CA . ASN A 1 73 ? -11.864 11.354 -27.359 1.00 41.68 85 ASN A CA 1
ATOM 538 C C . ASN A 1 73 ? -10.671 10.399 -27.301 1.00 31.58 85 ASN A C 1
ATOM 539 O O . ASN A 1 73 ? -10.026 10.393 -26.287 1.00 36.33 85 ASN A O 1
ATOM 544 N N . ALA A 1 74 ? -10.446 9.602 -28.338 1.00 31.27 86 ALA A N 1
ATOM 545 C CA . ALA A 1 74 ? -9.321 8.648 -28.441 1.00 40.14 86 ALA A CA 1
ATOM 546 C C . ALA A 1 74 ? -8.134 9.318 -29.151 1.00 40.76 86 ALA A C 1
ATOM 547 O O . ALA A 1 74 ? -7.142 8.629 -29.404 1.00 27.75 86 ALA A O 1
ATOM 549 N N . HIS A 1 75 ? -8.183 10.634 -29.383 1.00 31.27 87 HIS A N 1
ATOM 550 C CA . HIS A 1 75 ? -7.048 11.419 -29.923 1.00 24.29 87 HIS A CA 1
ATOM 551 C C . HIS A 1 75 ? -6.435 10.689 -31.115 1.00 22.85 87 HIS A C 1
ATOM 552 O O . HIS A 1 75 ? -5.242 10.368 -31.104 1.00 26.77 87 HIS A O 1
ATOM 559 N N . SER A 1 76 ? -7.266 10.385 -32.102 1.00 22.84 88 SER A N 1
ATOM 560 C CA . SER A 1 76 ? -6.817 9.564 -33.245 1.00 26.74 88 SER A CA 1
ATOM 561 C C . SER A 1 76 ? -7.818 9.738 -34.348 1.00 19.04 88 SER A C 1
ATOM 562 O O . SER A 1 76 ? -8.940 10.286 -34.100 1.00 20.25 88 SER A O 1
ATOM 565 N N . ALA A 1 77 ? -7.401 9.326 -35.529 1.00 16.03 89 ALA A N 1
ATOM 566 C CA . ALA A 1 77 ? -8.190 9.403 -36.763 1.00 21.71 89 ALA A CA 1
ATOM 567 C C . ALA A 1 77 ? -7.879 8.160 -37.607 1.00 28.26 89 ALA A C 1
ATOM 568 O O . ALA A 1 77 ? -6.715 7.723 -37.681 1.00 21.39 89 ALA A O 1
ATOM 570 N N . THR A 1 78 ? -8.917 7.583 -38.179 1.00 16.00 90 THR A N 1
ATOM 571 C CA . THR A 1 78 ? -8.843 6.498 -39.166 1.00 14.87 90 THR A CA 1
ATOM 572 C C . THR A 1 78 ? -9.352 7.015 -40.489 1.00 15.96 90 THR A C 1
ATOM 573 O O . THR A 1 78 ? -10.454 7.644 -40.540 1.00 19.12 90 THR A O 1
ATOM 577 N N . THR A 1 79 ? -8.631 6.644 -41.525 1.00 15.41 91 THR A N 1
ATOM 578 C CA . THR A 1 79 ? -9.056 6.787 -42.912 1.00 12.06 91 THR A CA 1
ATOM 579 C C . THR A 1 79 ? -9.239 5.426 -43.549 1.00 15.37 91 THR A C 1
ATOM 580 O O . THR A 1 79 ? -8.380 4.549 -43.361 1.00 16.54 91 THR A O 1
ATOM 584 N N . TRP A 1 80 ? -10.357 5.280 -44.245 1.00 15.73 92 TRP A N 1
ATOM 585 C CA . TRP A 1 80 ? -10.663 4.100 -45.069 1.00 10.33 92 TRP A CA 1
ATOM 586 C C . TRP A 1 80 ? -10.542 4.510 -46.505 1.00 13.67 92 TRP A C 1
ATOM 587 O O . TRP A 1 80 ? -11.309 5.386 -46.924 1.00 16.71 92 TRP A O 1
ATOM 598 N N . SER A 1 81 ? -9.729 3.760 -47.255 1.00 16.79 93 SER A N 1
ATOM 599 C CA . SER A 1 81 ? -9.566 3.939 -48.700 1.00 15.70 93 SER A CA 1
ATOM 600 C C . SER A 1 81 ? -10.106 2.675 -49.374 1.00 15.99 93 SER A C 1
ATOM 601 O O . SER A 1 81 ? -9.624 1.557 -49.012 1.00 18.92 93 SER A O 1
ATOM 604 N N . GLY A 1 82 ? -11.042 2.820 -50.324 1.00 18.14 94 GLY A N 1
ATOM 605 C CA . GLY A 1 82 ? -11.612 1.621 -50.947 1.00 18.62 94 GLY A CA 1
ATOM 606 C C . GLY A 1 82 ? -12.410 1.831 -52.208 1.00 28.53 94 GLY A C 1
ATOM 607 O O . GLY A 1 82 ? -12.273 2.840 -52.889 1.00 20.95 94 GLY A O 1
ATOM 608 N N . GLN A 1 83 ? -13.260 0.856 -52.492 1.00 17.54 95 GLN A N 1
ATOM 609 C CA . GLN A 1 83 ? -14.031 0.779 -53.749 1.00 21.38 95 GLN A CA 1
ATOM 610 C C . GLN A 1 83 ? -15.391 0.133 -53.425 1.00 21.34 95 GLN A C 1
ATOM 611 O O . GLN A 1 83 ? -15.412 -0.950 -52.784 1.00 25.34 95 GLN A O 1
ATOM 617 N N . TYR A 1 84 ? -16.466 0.771 -53.846 1.00 26.25 96 TYR A N 1
ATOM 618 C CA . TYR A 1 84 ? -17.829 0.201 -53.864 1.00 23.51 96 TYR A CA 1
ATOM 619 C C . TYR A 1 84 ? -17.968 -0.677 -55.099 1.00 24.01 96 TYR A C 1
ATOM 620 O O . TYR A 1 84 ? -17.651 -0.225 -56.207 1.00 35.59 96 TYR A O 1
ATOM 629 N N . VAL A 1 85 ? -1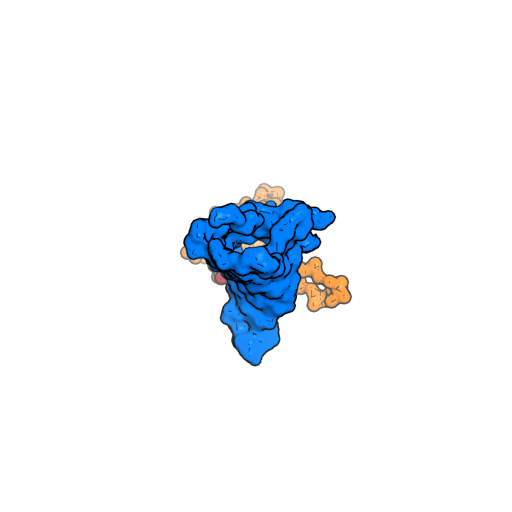8.490 -1.889 -54.912 1.00 23.92 97 VAL A N 1
ATOM 630 C CA . VAL A 1 85 ? -18.832 -2.829 -56.006 1.00 29.76 97 VAL A CA 1
ATOM 631 C C . VAL A 1 85 ? -20.316 -3.145 -55.820 1.00 43.87 97 VAL A C 1
ATOM 632 O O . VAL A 1 85 ? -20.690 -3.667 -54.746 1.00 32.74 97 VAL A O 1
ATOM 636 N N . GLY A 1 86 ? -21.116 -2.887 -56.851 1.00 42.04 98 GLY A N 1
ATOM 637 C CA . GLY A 1 86 ? -22.581 -3.090 -56.848 1.00 37.54 98 GLY A CA 1
ATOM 638 C C . GLY A 1 86 ? -22.965 -4.524 -57.194 1.00 44.91 98 GLY A C 1
ATOM 639 O O . GLY A 1 86 ? -22.068 -5.366 -57.319 1.00 45.33 98 GLY A O 1
ATOM 640 N N . GLY A 1 87 ? -24.260 -4.791 -57.383 1.00 62.12 99 GLY A N 1
ATOM 641 C CA . GLY A 1 87 ? -24.793 -6.148 -57.620 1.00 41.89 99 GLY A CA 1
ATOM 642 C C . GLY A 1 87 ? -25.440 -6.692 -56.363 1.00 46.43 99 GLY A C 1
ATOM 643 O O . GLY A 1 87 ? -25.470 -5.961 -55.314 1.00 52.58 99 GLY A O 1
ATOM 644 N N . ALA A 1 88 ? -25.987 -7.909 -56.438 1.00 55.14 100 ALA A N 1
ATOM 645 C CA . ALA A 1 88 ? -26.781 -8.510 -55.339 1.00 66.36 100 ALA A CA 1
ATOM 646 C C . ALA A 1 88 ? -25.835 -8.862 -54.187 1.00 52.58 100 ALA A C 1
ATOM 647 O O . ALA A 1 88 ? -26.347 -9.089 -53.096 1.00 82.84 100 ALA A O 1
ATOM 649 N N . GLU A 1 89 ? -24.524 -8.926 -54.442 1.00 62.04 101 GLU A N 1
ATOM 650 C CA . GLU A 1 89 ? -23.459 -9.097 -53.415 1.00 46.68 101 GLU A CA 1
ATOM 651 C C . GLU A 1 89 ? -22.715 -7.770 -53.267 1.00 49.28 101 GLU A C 1
ATOM 652 O O . GLU A 1 89 ? -21.466 -7.783 -53.349 1.00 51.07 101 GLU A O 1
ATOM 658 N N . ALA A 1 90 ? -23.445 -6.672 -53.028 1.00 32.11 102 ALA A N 1
ATOM 659 C CA . ALA A 1 90 ? -22.878 -5.315 -52.947 1.00 38.34 102 ALA A CA 1
ATOM 660 C C . ALA A 1 90 ? -21.830 -5.277 -51.819 1.00 45.77 102 ALA A C 1
ATOM 661 O O . ALA A 1 90 ? -22.012 -5.925 -50.782 1.00 36.68 102 ALA A O 1
ATOM 663 N N . ARG A 1 91 ? -20.749 -4.540 -52.028 1.00 27.33 103 ARG A N 1
ATOM 664 C CA . ARG A 1 91 ? -19.588 -4.561 -51.113 1.00 30.33 103 ARG A CA 1
ATOM 665 C C . ARG A 1 91 ? -18.893 -3.221 -51.134 1.00 33.07 103 ARG A C 1
ATOM 666 O O . ARG A 1 91 ? -18.769 -2.684 -52.228 1.00 31.32 103 ARG A O 1
ATOM 674 N N . ILE A 1 92 ? -18.326 -2.799 -50.001 1.00 29.72 104 ILE A N 1
ATOM 675 C CA . ILE A 1 92 ? -17.234 -1.799 -49.985 1.00 25.81 104 ILE A CA 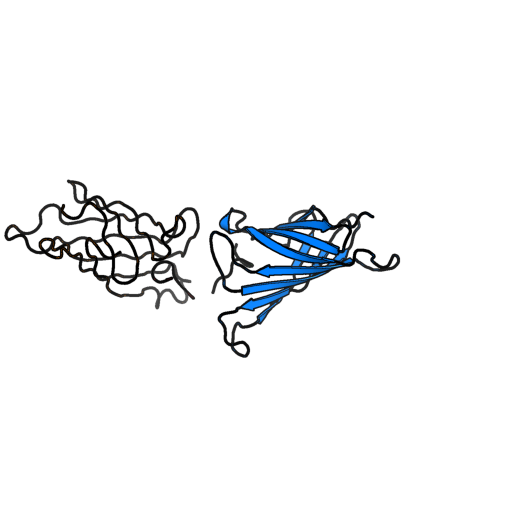1
ATOM 676 C C . ILE A 1 92 ? -15.978 -2.478 -49.427 1.00 29.22 104 ILE A C 1
ATOM 677 O O . ILE A 1 92 ? -15.955 -2.845 -48.254 1.00 24.60 104 ILE A O 1
ATOM 682 N N . ASN A 1 93 ? -15.010 -2.715 -50.310 1.00 22.71 105 ASN A N 1
ATOM 683 C CA . ASN A 1 93 ? -13.670 -3.248 -49.991 1.00 20.92 105 ASN A CA 1
ATOM 684 C C . ASN A 1 93 ? -12.776 -2.062 -49.587 1.00 27.12 105 ASN A C 1
ATOM 685 O O . ASN A 1 93 ? -12.626 -1.113 -50.386 1.00 22.55 105 ASN A O 1
ATOM 690 N N . THR A 1 94 ? -12.207 -2.116 -48.396 1.00 20.31 106 THR A N 1
ATOM 691 C CA . THR A 1 94 ? -11.348 -1.033 -47.851 1.00 21.01 106 THR A CA 1
ATOM 692 C C . THR A 1 94 ? -10.057 -1.591 -47.234 1.00 27.86 106 THR A C 1
ATOM 693 O O . THR A 1 94 ? -10.013 -2.698 -46.691 1.00 20.70 106 THR A O 1
ATOM 697 N N . GLN A 1 95 ? -9.096 -0.694 -47.186 1.00 17.59 107 GLN A N 1
ATOM 698 C CA A GLN A 1 95 ? -7.910 -0.759 -46.301 0.50 16.28 107 GLN A CA 1
ATOM 699 C CA B GLN A 1 95 ? -7.934 -0.767 -46.275 0.50 14.43 107 GLN A CA 1
ATOM 700 C C . GLN A 1 95 ? -7.916 0.529 -45.491 1.00 17.98 107 GLN A C 1
ATOM 701 O O . GLN A 1 95 ? -8.419 1.526 -46.027 1.00 17.76 107 GLN A O 1
ATOM 712 N N . TRP A 1 96 ? -7.449 0.453 -44.254 1.00 20.62 108 TRP A N 1
ATOM 713 C CA . TRP A 1 96 ? -7.519 1.606 -43.349 1.00 12.45 108 TRP A CA 1
ATOM 714 C C . TRP A 1 96 ? -6.184 1.884 -42.695 1.00 10.89 108 TRP A C 1
ATOM 715 O O . TRP A 1 96 ? -5.320 0.961 -42.546 1.00 16.93 108 TRP A O 1
ATOM 726 N N . LEU A 1 97 ? -6.033 3.149 -42.298 1.00 15.15 109 LEU A N 1
ATOM 727 C CA . LEU A 1 97 ? -4.901 3.642 -41.502 1.00 15.81 109 LEU A CA 1
ATOM 728 C C . LEU A 1 97 ? -5.454 4.383 -40.287 1.00 13.92 109 LEU A C 1
ATOM 729 O O . LEU A 1 97 ? -6.072 5.476 -40.476 1.00 18.75 109 LEU A O 1
ATOM 734 N N . LEU A 1 98 ? -5.022 3.938 -39.109 1.00 21.22 110 LEU A N 1
ATOM 735 C CA . LEU A 1 98 ? -5.337 4.605 -37.837 1.00 17.99 110 LEU A CA 1
ATOM 736 C C . LEU A 1 98 ? -4.079 5.303 -37.273 1.00 19.77 110 LEU A C 1
ATOM 737 O O . LEU A 1 98 ? -3.127 4.606 -36.920 1.00 16.44 110 LEU A O 1
ATOM 742 N N . THR A 1 99 ? -4.091 6.632 -37.163 1.00 16.45 111 THR A N 1
ATOM 743 C CA . THR A 1 99 ? -2.956 7.433 -36.668 1.00 25.52 111 THR A CA 1
ATOM 744 C C . THR A 1 99 ? -3.370 7.956 -35.313 1.00 27.43 111 THR A C 1
ATOM 745 O O . THR A 1 99 ? -4.476 8.486 -35.194 1.00 24.51 111 THR A O 1
ATOM 749 N N . SER A 1 100 ? -2.488 7.851 -34.338 1.00 30.94 112 SER A N 1
ATOM 750 C CA . SER A 1 100 ? -2.716 8.507 -33.014 1.00 37.82 112 SER A CA 1
ATOM 751 C C . SER A 1 100 ? -1.962 9.828 -32.945 1.00 34.62 112 SER A C 1
ATOM 752 O O . SER A 1 100 ? -0.854 9.919 -33.467 1.00 26.97 112 SER A O 1
ATOM 755 N N . GLY A 1 101 ? -2.590 10.853 -32.369 1.00 33.56 113 GLY A N 1
ATOM 756 C CA . GLY A 1 101 ? -2.035 12.211 -32.370 1.00 44.90 113 GLY A CA 1
ATOM 757 C C . GLY A 1 101 ? -0.930 12.300 -31.357 1.00 45.58 113 GLY A C 1
ATOM 758 O O . GLY A 1 101 ? -0.022 13.126 -31.532 1.00 78.46 113 GLY A O 1
ATOM 759 N N . THR A 1 102 ? -1.030 11.480 -30.313 1.00 41.01 114 THR A N 1
ATOM 760 C CA . THR A 1 102 ? -0.342 11.747 -29.029 1.00 79.35 114 THR A CA 1
ATOM 761 C C . THR A 1 102 ? 1.066 11.212 -29.247 1.00 88.52 114 THR A C 1
ATOM 762 O O . THR A 1 102 ? 2.062 11.817 -28.778 1.00 57.05 114 THR A O 1
ATOM 766 N N . THR A 1 103 ? 1.113 10.142 -30.026 1.00 48.68 115 THR A N 1
ATOM 767 C CA . THR A 1 103 ? 2.300 9.271 -30.184 1.00 57.40 115 THR A CA 1
ATOM 768 C C . THR A 1 103 ? 3.291 10.045 -31.056 1.00 34.39 115 THR A C 1
ATOM 769 O O . THR A 1 103 ? 2.862 10.561 -32.105 1.00 30.38 115 THR A O 1
ATOM 773 N N . GLU A 1 104 ? 4.540 10.182 -30.594 1.00 55.55 116 GLU A N 1
ATOM 774 C CA . GLU A 1 104 ? 5.685 10.545 -31.465 1.00 67.46 116 GLU A CA 1
ATOM 775 C C . GLU A 1 104 ? 5.653 9.593 -32.673 1.00 59.55 116 GLU A C 1
ATOM 776 O O . GLU A 1 104 ? 5.556 8.352 -32.471 1.00 54.62 116 GLU A O 1
ATOM 782 N N . TYR A 1 105 ? 5.644 10.207 -33.860 1.00 40.27 117 TYR A N 1
ATOM 783 C CA . TYR A 1 105 ? 5.162 9.651 -35.146 1.00 55.51 117 TYR A CA 1
ATOM 784 C C . TYR A 1 105 ? 6.051 8.464 -35.521 1.00 59.31 117 TYR A C 1
ATOM 785 O O . TYR A 1 105 ? 5.529 7.404 -35.844 1.00 69.26 117 TYR A O 1
ATOM 794 N N . ASN A 1 106 ? 7.372 8.645 -35.424 1.00 67.86 118 ASN A N 1
ATOM 795 C CA . ASN A 1 106 ? 8.372 7.572 -35.682 1.00 122.23 118 ASN A CA 1
ATOM 796 C C . ASN A 1 106 ? 8.685 6.870 -34.352 1.00 110.36 118 ASN A C 1
ATOM 797 O O . ASN A 1 106 ? 9.868 6.644 -34.072 1.00 65.19 118 ASN A O 1
ATOM 802 N N . ALA A 1 107 ? 7.652 6.591 -33.545 1.00 60.14 119 ALA A N 1
ATOM 803 C CA . ALA A 1 107 ? 7.663 5.580 -32.462 1.00 78.94 119 ALA A CA 1
ATOM 804 C C . ALA A 1 107 ? 6.531 4.539 -32.646 1.00 48.33 119 ALA A C 1
ATOM 805 O O . ALA A 1 107 ? 5.661 4.649 -33.585 1.00 48.20 119 ALA A O 1
ATOM 807 N N . PHE A 1 108 ? 6.603 3.550 -31.750 1.00 65.66 120 PHE A N 1
ATOM 808 C CA . PHE A 1 108 ? 5.689 2.405 -31.534 1.00 59.60 120 PHE A CA 1
ATOM 809 C C . PHE A 1 108 ? 4.260 2.896 -31.327 1.00 81.22 120 PHE A C 1
ATOM 810 O O . PHE A 1 108 ? 4.066 3.779 -30.480 1.00 45.97 120 PHE A O 1
ATOM 818 N N . MET A 1 109 ? 3.306 2.276 -32.020 1.00 55.57 121 MET A N 1
ATOM 819 C CA . MET A 1 109 ? 1.857 2.580 -31.961 1.00 61.82 121 MET A CA 1
ATOM 820 C C . MET A 1 109 ? 1.607 3.969 -32.570 1.00 45.99 121 MET A C 1
ATOM 821 O O . MET A 1 109 ? 0.731 4.669 -32.022 1.00 49.34 121 MET A O 1
ATOM 826 N N . SER A 1 110 ? 2.314 4.396 -33.631 1.00 32.39 122 SER A N 1
ATOM 827 C CA . SER A 1 110 ? 1.918 5.686 -34.292 1.00 24.47 122 SER A CA 1
ATOM 828 C C . SER A 1 110 ? 0.790 5.427 -35.290 1.00 24.07 122 SER A C 1
ATOM 829 O O . SER A 1 110 ? -0.248 6.044 -35.158 1.00 26.13 122 SER A O 1
ATOM 832 N N . THR A 1 111 ? 1.016 4.566 -36.271 1.00 15.62 123 THR A N 1
ATOM 833 C CA . THR A 1 111 ? 0.054 4.345 -37.347 1.00 18.02 123 THR A CA 1
ATOM 834 C C . THR A 1 111 ? -0.225 2.836 -37.491 1.00 23.50 123 THR A C 1
ATOM 835 O O . THR A 1 111 ? 0.713 2.118 -37.763 1.00 23.36 123 THR A O 1
ATOM 839 N N . LEU A 1 112 ? -1.488 2.420 -37.353 1.00 20.23 124 LEU A N 1
ATOM 840 C CA . LEU A 1 112 ? -1.943 1.025 -37.584 1.00 21.21 124 LEU A CA 1
ATOM 841 C C . LEU A 1 112 ? -2.573 0.949 -38.950 1.00 19.64 124 LEU A C 1
ATOM 842 O O . LEU A 1 112 ? -3.179 1.952 -39.422 1.00 17.97 124 LEU A O 1
ATOM 847 N N . VAL A 1 113 ? -2.508 -0.258 -39.498 1.00 16.47 125 VAL A N 1
ATOM 848 C CA . VAL A 1 113 ? -3.125 -0.557 -40.808 1.00 14.04 125 VAL A CA 1
ATOM 849 C C . VAL A 1 113 ? -3.948 -1.838 -40.625 1.00 14.79 125 VAL A C 1
ATOM 850 O O . VAL A 1 113 ? -3.511 -2.785 -39.869 1.00 18.51 125 VAL A O 1
ATOM 854 N N . GLY A 1 114 ? -5.018 -1.907 -41.390 1.00 18.56 126 GLY A N 1
ATOM 855 C CA . GLY A 1 114 ? -5.800 -3.150 -41.528 1.00 17.39 126 GLY A CA 1
ATOM 856 C C . GLY A 1 114 ? -6.747 -2.990 -42.697 1.00 18.58 126 GLY A C 1
ATOM 857 O O . GLY A 1 114 ? -6.577 -2.115 -43.568 1.00 13.72 126 GLY A O 1
ATOM 858 N N . HIS A 1 115 ? -7.745 -3.840 -42.744 1.00 16.49 127 HIS A N 1
ATOM 859 C CA . HIS A 1 115 ? -8.690 -3.899 -43.876 1.00 15.44 127 HIS A CA 1
ATOM 860 C C . HIS A 1 115 ? -10.096 -4.170 -43.315 1.00 28.85 127 HIS A C 1
ATOM 861 O O . HIS A 1 115 ? -10.212 -4.753 -42.242 1.00 22.31 127 HIS A O 1
ATOM 868 N N . ASP A 1 116 ? -11.112 -3.712 -44.013 1.00 22.44 128 ASP A N 1
ATOM 869 C CA . ASP A 1 116 ? -12.528 -3.957 -43.649 1.00 29.42 128 ASP A CA 1
ATOM 870 C C . ASP A 1 116 ? -13.324 -4.170 -44.920 1.00 22.26 128 ASP A C 1
ATOM 871 O O . ASP A 1 116 ? -13.089 -3.433 -45.893 1.00 20.08 128 ASP A O 1
ATOM 876 N N . THR A 1 117 ? -14.157 -5.202 -44.935 1.00 22.58 129 THR A N 1
ATOM 877 C CA . THR A 1 117 ? -15.184 -5.439 -45.977 1.00 26.90 129 THR A CA 1
ATOM 878 C C . THR A 1 117 ? -16.541 -5.046 -45.409 1.00 30.50 129 THR A C 1
ATOM 879 O O . THR A 1 117 ? -16.922 -5.629 -44.366 1.00 20.72 129 THR A O 1
ATOM 883 N N . PHE A 1 118 ? -17.234 -4.130 -46.077 1.00 31.39 130 PHE A N 1
ATOM 884 C CA . PHE A 1 118 ? -18.608 -3.697 -45.715 1.00 24.00 130 PHE A CA 1
ATOM 885 C C . PHE A 1 118 ? -19.614 -4.335 -46.668 1.00 26.26 130 PHE A C 1
ATOM 886 O O . PHE A 1 118 ? -19.374 -4.411 -47.896 1.00 26.46 130 PHE A O 1
ATOM 894 N N . THR A 1 119 ? -20.738 -4.791 -46.109 1.00 23.18 131 THR A N 1
ATOM 895 C CA . THR A 1 119 ? -21.837 -5.463 -46.830 1.00 27.17 131 THR A CA 1
ATOM 896 C C . THR A 1 119 ? -23.139 -4.788 -46.353 1.00 32.56 131 THR A C 1
ATOM 897 O O . THR A 1 119 ? -23.133 -4.159 -45.304 1.00 26.75 131 THR A O 1
ATOM 901 N N . LYS A 1 120 ? -24.201 -4.929 -47.111 1.00 28.25 132 LYS A N 1
ATOM 902 C CA . LYS A 1 120 ? -25.544 -4.357 -46.801 1.00 47.93 132 LYS A CA 1
ATOM 903 C C . LYS A 1 120 ? -26.229 -5.107 -45.642 1.00 38.31 132 LYS A C 1
ATOM 904 O O . LYS A 1 120 ? -27.189 -4.567 -45.093 1.00 50.47 132 LYS A O 1
ATOM 910 N N . VAL A 1 121 ? -25.782 -6.314 -45.272 1.00 50.52 133 VAL A N 1
ATOM 911 C CA . VAL A 1 121 ? -26.377 -7.066 -44.121 1.00 42.40 133 VAL A CA 1
ATOM 912 C C . VAL A 1 121 ? -25.252 -7.543 -43.199 1.00 45.81 133 VAL A C 1
ATOM 913 O O . VAL A 1 121 ? -24.121 -7.689 -43.677 1.00 39.00 133 VAL A O 1
ATOM 917 N N . LYS A 1 122 ? -25.522 -7.705 -41.908 1.00 45.17 134 LYS A N 1
ATOM 918 C CA . LYS A 1 122 ? -24.464 -8.125 -40.947 1.00 71.68 134 LYS A CA 1
ATOM 919 C C . LYS A 1 122 ? -24.019 -9.536 -41.297 1.00 52.83 134 LYS A C 1
ATOM 920 O O . LYS A 1 122 ? -24.743 -10.257 -41.978 1.00 71.61 134 LYS A O 1
ATOM 926 N N . PRO A 1 123 ? -22.842 -9.972 -40.793 1.00 70.11 135 PRO A N 1
ATOM 927 C CA . PRO A 1 123 ? -22.506 -11.391 -40.722 1.00 86.34 135 PRO A CA 1
ATOM 928 C C . PRO A 1 123 ? -23.168 -12.027 -39.490 1.00 54.20 135 PRO A C 1
ATOM 929 O O . PRO A 1 123 ? -23.538 -13.214 -39.490 1.00 125.61 135 PRO A O 1
ATOM 933 C CA . ALA B 1 3 ? -22.046 19.994 8.388 1.00 157.93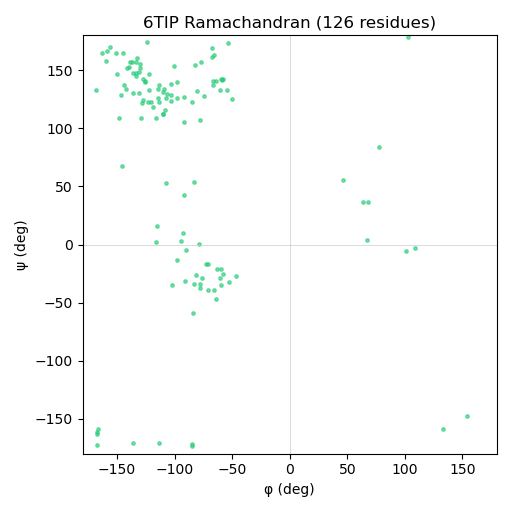 15 ALA B CA 1
ATOM 934 C CA . GLY B 1 4 ? -20.209 16.645 9.077 1.00 165.80 16 GLY B CA 1
ATOM 935 C CA . ILE B 1 5 ? -19.361 14.121 6.256 1.00 138.22 17 ILE B CA 1
ATOM 936 C CA . THR B 1 6 ? -22.699 14.472 4.384 1.00 145.25 18 THR B CA 1
ATOM 937 C CA . GLY B 1 7 ? -22.303 16.872 1.403 1.00 155.46 19 GLY B CA 1
ATOM 938 C CA . THR B 1 8 ? -19.704 17.685 -1.294 1.00 156.42 20 THR B CA 1
ATOM 939 C CA . TRP B 1 9 ? -15.890 17.230 -0.956 1.00 169.43 21 TRP B CA 1
ATOM 940 C CA . TYR B 1 10 ? -13.132 18.227 -3.475 1.00 147.56 22 TYR B CA 1
ATOM 941 C CA . ASN B 1 11 ? -9.704 16.519 -3.889 1.00 130.99 23 ASN B CA 1
ATOM 942 C CA . GLN B 1 12 ? -6.613 18.504 -4.998 1.00 128.30 24 GLN B CA 1
ATOM 943 C CA . LEU B 1 13 ? -6.711 17.250 -8.678 1.00 129.94 25 LEU B CA 1
ATOM 944 C CA . GLY B 1 14 ? -10.203 18.518 -9.796 1.00 127.72 26 GLY B CA 1
ATOM 945 C CA . SER B 1 15 ? -12.395 15.536 -8.655 1.00 129.01 27 SER B CA 1
ATOM 946 C CA . THR B 1 16 ? -15.664 15.789 -6.597 1.00 135.69 28 THR B CA 1
ATOM 947 C CA . PHE B 1 17 ? -17.040 13.439 -3.869 1.00 140.71 29 PHE B CA 1
ATOM 948 C CA . ILE B 1 18 ? -20.812 13.693 -3.084 1.00 139.53 30 ILE B CA 1
ATOM 949 C CA . VAL B 1 19 ? -21.789 11.491 -0.070 1.00 143.78 31 VAL B CA 1
ATOM 950 C CA . THR B 1 20 ? -24.548 10.915 2.513 1.00 139.01 32 THR B CA 1
ATOM 951 C CA . ALA B 1 21 ? -23.407 9.309 5.820 1.00 135.44 33 ALA B CA 1
ATOM 952 C CA . GLY B 1 22 ? -26.481 7.339 7.127 1.00 119.70 34 GLY B CA 1
ATOM 953 C CA . ALA B 1 23 ? -27.170 7.010 10.916 1.00 140.50 35 ALA B CA 1
ATOM 954 C CA . ASP B 1 24 ? -26.220 3.270 10.528 1.0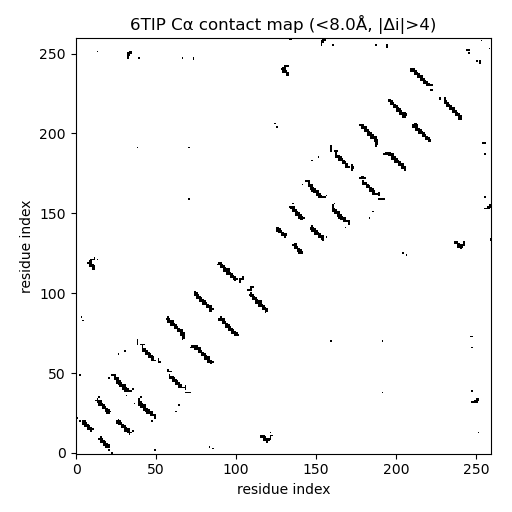0 157.98 36 ASP B CA 1
ATOM 955 C CA . GLY B 1 25 ? -22.646 3.683 9.104 1.00 118.77 37 GLY B CA 1
ATOM 956 C CA . ALA B 1 26 ? -23.643 3.586 5.379 1.00 111.07 38 ALA B CA 1
ATOM 957 C CA . LEU B 1 27 ? -21.757 5.792 2.875 1.00 120.24 39 LEU B CA 1
ATOM 958 C CA . THR B 1 28 ? -23.599 6.333 -0.466 1.00 127.41 40 THR B CA 1
ATOM 959 C CA . GLY B 1 29 ? -23.318 8.915 -3.284 1.00 128.93 41 GLY B CA 1
ATOM 960 C CA . THR B 1 30 ? -21.405 9.799 -6.504 1.00 149.35 42 THR B CA 1
ATOM 961 C CA . TYR B 1 31 ? -17.674 10.263 -7.346 1.00 136.52 43 TYR B CA 1
ATOM 962 C CA . VAL B 1 32 ? -17.184 12.750 -10.249 1.00 130.23 44 VAL B CA 1
ATOM 963 C CA . THR B 1 33 ? -13.724 12.833 -11.948 1.00 132.70 45 THR B CA 1
ATOM 964 C CA . ALA B 1 34 ? -12.109 16.125 -13.177 1.00 169.90 46 ALA B CA 1
ATOM 965 C CA . ARG B 1 35 ? -14.145 16.071 -16.484 1.00 180.10 47 ARG B CA 1
ATOM 966 C CA . GLY B 1 36 ? -17.223 17.405 -14.584 1.00 144.56 48 GLY B CA 1
ATOM 967 C CA . ASN B 1 37 ? -19.925 16.064 -17.016 1.00 139.45 49 ASN B CA 1
ATOM 968 C CA . ALA B 1 38 ? -22.389 13.078 -16.801 1.00 129.50 50 ALA B CA 1
ATOM 969 C CA . GLU B 1 39 ? -19.728 10.638 -18.264 1.00 148.98 51 GLU B CA 1
ATOM 970 C CA . SER B 1 40 ? -17.481 11.360 -15.230 1.00 194.01 52 SER B CA 1
ATOM 971 C CA . ARG B 1 41 ? -20.012 10.353 -12.491 1.00 130.73 53 ARG B CA 1
ATOM 972 C CA . TYR B 1 42 ? -19.663 6.937 -10.707 1.00 137.31 54 TYR B CA 1
ATOM 973 C CA . VAL B 1 43 ? -21.646 5.297 -7.824 1.00 127.45 55 VAL B CA 1
ATOM 974 C CA . LEU B 1 44 ? -19.748 5.075 -4.504 1.00 130.79 56 LEU B CA 1
ATOM 975 C CA . THR B 1 45 ? -20.714 2.873 -1.506 1.00 142.12 57 THR B CA 1
ATOM 976 C CA . GLY B 1 46 ? -18.835 2.287 1.764 1.00 129.27 58 GLY B CA 1
ATOM 977 C CA . ARG B 1 47 ? -18.901 2.346 5.570 1.00 118.86 59 ARG B CA 1
ATOM 978 C CA . TYR B 1 48 ? -17.807 4.750 8.367 1.00 116.84 60 TYR B CA 1
ATOM 979 C CA . ASP B 1 49 ? -17.521 4.670 12.194 1.00 115.63 61 ASP B CA 1
ATOM 980 C CA . SER B 1 50 ? -20.951 6.072 13.292 1.00 122.78 62 SER B CA 1
ATOM 981 C CA . ALA B 1 51 ? -19.582 6.296 16.925 1.00 123.35 63 ALA B CA 1
ATOM 982 C CA . PRO B 1 52 ? -16.038 7.797 16.768 1.00 127.07 64 PRO B CA 1
ATOM 983 C CA . ALA B 1 53 ? -13.858 8.470 19.906 1.00 130.70 65 ALA B CA 1
ATOM 984 C CA . THR B 1 54 ? -15.447 10.923 22.428 1.00 159.82 66 THR B CA 1
ATOM 985 C CA . ASP B 1 55 ? -12.368 13.273 22.520 1.00 157.36 67 ASP B CA 1
ATOM 986 C CA . GLY B 1 56 ? -13.644 13.708 18.918 1.00 142.72 68 GLY B CA 1
ATOM 987 C CA . SER B 1 57 ? -10.553 12.878 16.768 1.00 137.95 69 SER B CA 1
ATOM 988 C CA . GLY B 1 58 ? -10.708 11.122 13.332 1.00 120.53 70 GLY B CA 1
ATOM 989 C CA . THR B 1 59 ? -13.820 9.307 11.989 1.00 125.00 71 THR B CA 1
ATOM 990 C CA . ALA B 1 60 ? -12.527 6.191 10.127 1.00 118.41 72 ALA B CA 1
ATOM 991 C CA . LEU B 1 61 ? -14.263 5.458 6.770 1.00 129.98 73 LEU B CA 1
ATOM 992 C CA . GLY B 1 62 ? -13.726 3.522 3.520 1.00 133.83 74 GLY B CA 1
ATOM 993 C CA . TRP B 1 63 ? -15.618 3.475 0.192 1.00 140.54 75 TRP B CA 1
ATOM 994 C CA . THR B 1 64 ? -15.453 1.809 -3.239 1.00 151.14 76 THR B CA 1
ATOM 995 C CA . VAL B 1 65 ? -15.981 3.169 -6.773 1.00 143.03 77 VAL B CA 1
ATOM 996 C CA . ALA B 1 66 ? -16.263 0.495 -9.514 1.00 128.61 78 ALA B CA 1
ATOM 997 C CA . TRP B 1 67 ? -15.265 2.448 -12.676 1.00 152.56 79 TRP B CA 1
ATOM 998 C CA . LYS B 1 68 ? -18.451 1.544 -14.637 1.00 120.44 80 LYS B CA 1
ATOM 999 C CA . ASN B 1 69 ? -21.418 3.870 -15.362 1.00 119.39 81 ASN B CA 1
ATOM 1000 C CA . ASN B 1 70 ? -24.118 4.167 -18.102 1.00 123.46 82 ASN B CA 1
ATOM 1001 C CA . TYR B 1 71 ? -21.399 5.619 -20.467 1.00 145.40 83 TYR B CA 1
ATOM 1002 C CA . ARG B 1 72 ? -18.059 3.775 -19.905 1.00 142.74 84 ARG B CA 1
ATOM 1003 C CA . ASN B 1 73 ? -16.403 0.774 -18.107 1.00 120.58 85 ASN B CA 1
ATOM 1004 C CA . ALA B 1 74 ? -12.670 0.726 -17.072 1.00 121.13 86 ALA B CA 1
ATOM 1005 C CA . HIS B 1 75 ? -13.145 -2.818 -15.556 1.00 113.08 87 HIS B CA 1
ATOM 1006 C CA . SER B 1 76 ? -11.553 -1.690 -12.255 1.00 110.64 88 SER B CA 1
ATOM 1007 C CA . ALA B 1 77 ? -12.328 -0.538 -8.703 1.00 116.97 89 ALA B CA 1
ATOM 1008 C CA . THR B 1 78 ? -10.687 1.921 -6.289 1.00 130.55 90 THR B CA 1
ATOM 1009 C CA . THR B 1 79 ? -11.094 1.701 -2.500 1.00 118.61 91 THR B CA 1
ATOM 1010 C CA . TRP B 1 80 ? -10.291 4.774 -0.352 1.00 137.85 92 TRP B CA 1
ATOM 1011 C CA . SER B 1 81 ? -9.407 4.123 3.335 1.00 129.52 93 SER B CA 1
ATOM 1012 C CA . GLY B 1 82 ? -9.279 7.400 5.341 1.00 133.51 94 GLY B CA 1
ATOM 1013 C CA . GLN B 1 83 ? -10.323 9.566 8.319 1.00 144.28 95 GLN B CA 1
ATOM 1014 C CA . TYR B 1 84 ? -12.721 12.579 8.402 1.00 134.44 96 TYR B CA 1
ATOM 1015 C CA . VAL B 1 85 ? -11.349 15.359 10.721 1.00 149.12 97 VAL B CA 1
ATOM 1016 C CA . GLY B 1 86 ? -13.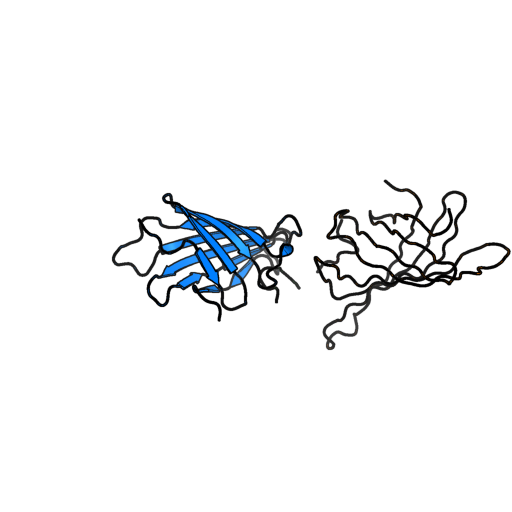637 18.468 10.358 1.00 155.49 98 GLY B CA 1
ATOM 1017 C CA . GLY B 1 87 ? -13.554 21.940 12.008 1.00 149.33 99 GLY B CA 1
ATOM 1018 C CA . ALA B 1 88 ? -11.628 24.939 10.540 1.00 157.17 100 ALA B CA 1
ATOM 1019 C CA . GLU B 1 89 ? -10.442 23.627 7.100 1.00 180.06 101 GLU B CA 1
ATOM 1020 C CA . ALA B 1 90 ? -12.370 20.315 7.588 1.00 155.26 102 ALA B CA 1
ATOM 1021 C CA . ARG B 1 91 ? -10.608 17.404 5.798 1.00 158.86 103 ARG B CA 1
ATOM 1022 C CA . ILE B 1 92 ? -10.869 13.761 4.640 1.00 138.24 104 ILE B CA 1
ATOM 1023 C CA . ASN B 1 93 ? -7.295 12.334 4.538 1.00 130.71 105 ASN B CA 1
ATOM 1024 C CA . THR B 1 94 ? -7.321 9.041 2.494 1.00 116.35 106 THR B CA 1
ATOM 1025 C CA . GLN B 1 95 ? -5.039 6.463 0.839 1.00 113.99 107 GLN B CA 1
ATOM 1026 C CA . TRP B 1 96 ? -6.378 4.355 -2.063 1.00 110.66 108 TRP B CA 1
ATOM 1027 C CA . LEU B 1 97 ? -5.940 1.030 -3.941 1.00 110.39 109 LEU B CA 1
ATOM 1028 C CA . LEU B 1 98 ? -6.891 0.664 -7.665 1.00 111.26 110 LEU B CA 1
ATOM 1029 C CA . THR B 1 99 ? -7.382 -3.047 -8.700 1.00 112.93 111 THR B CA 1
ATOM 1030 C CA . SER B 1 100 ? -7.934 -4.116 -12.350 1.00 119.40 112 SER B CA 1
ATOM 1031 C CA . GLY B 1 101 ? -9.751 -7.375 -13.285 1.00 150.93 113 GLY B CA 1
ATOM 1032 C CA . THR B 1 102 ? -6.486 -8.163 -15.099 1.00 121.67 114 THR B CA 1
ATOM 1033 C CA . THR B 1 103 ? -5.621 -10.981 -17.593 1.00 171.38 115 THR B CA 1
ATOM 1034 C CA . GLU B 1 104 ? -5.010 -13.715 -14.984 1.00 166.38 116 GLU B CA 1
ATOM 1035 C CA . TYR B 1 105 ? -1.561 -14.343 -16.672 1.00 143.95 117 TYR B CA 1
ATOM 1036 C CA . ASN B 1 106 ? -0.420 -10.927 -15.219 1.00 221.05 118 ASN B CA 1
ATOM 1037 C CA . ALA B 1 107 ? -2.887 -11.065 -12.224 1.00 179.10 119 ALA B CA 1
ATOM 1038 C CA . PHE B 1 108 ? 0.180 -9.853 -10.251 1.00 128.41 120 PHE B CA 1
ATOM 1039 C CA . MET B 1 109 ? 0.941 -6.189 -11.124 1.00 138.07 121 MET B CA 1
ATOM 1040 C CA . SER B 1 110 ? -2.873 -5.899 -10.498 1.00 117.45 122 SER B CA 1
ATOM 1041 C CA . THR B 1 111 ? -3.131 -2.950 -7.998 1.00 105.82 123 THR B CA 1
ATOM 1042 C CA . LEU B 1 112 ? -2.000 0.750 -7.833 1.00 100.62 124 LEU B CA 1
ATOM 1043 C CA . VAL B 1 113 ? -1.721 2.815 -4.599 1.00 117.56 125 VAL B CA 1
ATOM 1044 C CA . GLY B 1 114 ? -1.839 6.564 -3.852 1.00 126.91 126 GLY B CA 1
ATOM 1045 C CA . HIS B 1 115 ? -3.430 9.203 -1.572 1.00 109.21 127 HIS B CA 1
ATOM 1046 C CA . ASP B 1 116 ? -6.127 11.942 -1.817 1.00 121.11 128 ASP B CA 1
ATOM 1047 C CA . THR B 1 117 ? -6.899 14.882 0.556 1.00 134.88 129 THR B CA 1
ATOM 1048 C CA . PHE B 1 118 ? -10.547 16.105 0.352 1.00 158.76 130 PHE B CA 1
ATOM 1049 C CA . THR B 1 119 ? -11.580 19.652 1.446 1.00 146.32 131 THR B CA 1
ATOM 1050 C CA . LYS B 1 120 ? -15.104 21.213 1.657 1.00 158.93 132 LYS B CA 1
ATOM 1051 C CA . VAL B 1 121 ? -14.244 23.912 -1.012 1.00 138.60 133 VAL B CA 1
ATOM 1052 C CA . LYS B 1 122 ? -11.762 24.212 -3.954 1.00 140.16 134 LYS B CA 1
ATOM 1053 C CA . PRO B 1 123 ? -13.484 25.758 -7.052 1.00 158.82 135 PRO B CA 1
ATOM 1054 N N . TRP C 2 3 ? -3.532 -0.624 -25.894 1.00 101.86 3 TRP P N 1
ATOM 1055 C CA . TRP C 2 3 ? -4.446 -1.290 -24.922 1.00 114.96 3 TRP P CA 1
ATOM 1056 C C . TRP C 2 3 ? -5.865 -1.359 -25.502 1.00 123.20 3 TRP P C 1
ATOM 1057 O O . TRP C 2 3 ? -6.340 -2.486 -25.780 1.00 70.99 3 TRP P O 1
ATOM 1068 N N . SER C 2 4 ? -6.499 -0.195 -25.696 1.00 67.53 4 SER P N 1
ATOM 1069 C CA . SER C 2 4 ? -7.936 -0.041 -26.046 1.00 58.95 4 SER P CA 1
ATOM 1070 C C . SER C 2 4 ? -8.111 1.075 -27.088 1.00 57.65 4 SER P C 1
ATOM 1071 O O . SER C 2 4 ? -7.258 1.979 -27.155 1.00 58.04 4 SER P O 1
ATOM 1074 N N . HIS C 2 5 ? -9.162 0.977 -27.898 1.00 37.75 5 HIS P N 1
ATOM 1075 C CA . HIS C 2 5 ? -9.558 1.974 -28.918 1.00 35.39 5 HIS P CA 1
ATOM 1076 C C . HIS C 2 5 ? -10.954 1.658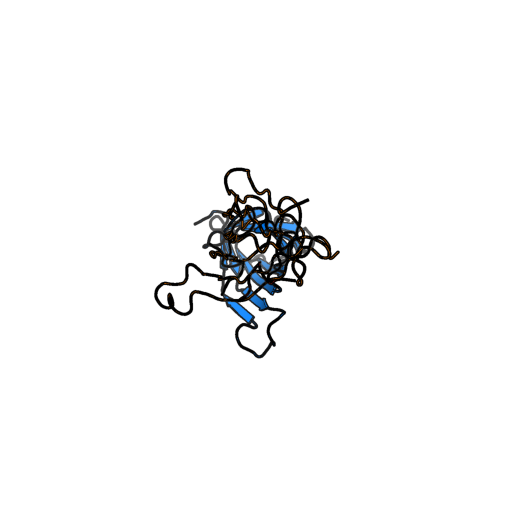 -29.448 1.00 36.15 5 HIS P C 1
ATOM 1077 O O . HIS C 2 5 ? -11.231 0.506 -29.782 1.00 33.45 5 HIS P O 1
ATOM 1084 N N . PRO C 2 6 ? -11.851 2.671 -29.544 1.00 32.66 6 PRO P N 1
ATOM 1085 C CA . PRO C 2 6 ? -13.236 2.470 -29.973 1.00 38.43 6 PRO P CA 1
ATOM 1086 C C . PRO C 2 6 ? -13.447 1.730 -31.305 1.00 38.30 6 PRO P C 1
ATOM 1087 O O . PRO C 2 6 ? -14.444 1.041 -31.464 1.00 34.90 6 PRO P O 1
ATOM 1091 N N . GLN C 2 7 ? -12.535 1.887 -32.250 1.00 28.70 7 GLN P N 1
ATOM 1092 C CA . GLN C 2 7 ? -12.654 1.208 -33.570 1.00 26.43 7 GLN P CA 1
ATOM 1093 C C . GLN C 2 7 ? -12.726 -0.321 -33.387 1.00 30.23 7 GLN P C 1
ATOM 1094 O O . GLN C 2 7 ? -13.231 -0.963 -34.272 1.00 32.24 7 GLN P O 1
ATOM 1100 N N . PHE C 2 8 ? -12.189 -0.887 -32.306 1.00 27.32 8 PHE P N 1
ATOM 1101 C CA . PHE C 2 8 ? -11.993 -2.349 -32.171 1.00 30.03 8 PHE P CA 1
ATOM 1102 C C . PHE C 2 8 ? -12.856 -2.877 -31.024 1.00 38.32 8 PHE P C 1
ATOM 1103 O O . PHE C 2 8 ? -12.811 -4.074 -30.732 1.00 45.23 8 PHE P O 1
ATOM 1111 N N . GLU C 2 9 ? -13.632 -2.000 -30.396 1.00 35.52 9 GLU P N 1
ATOM 1112 C CA . GLU C 2 9 ? -14.480 -2.369 -29.232 1.00 43.12 9 GLU P CA 1
ATOM 1113 C C . GLU C 2 9 ? -15.448 -3.480 -29.596 1.00 48.76 9 GLU P C 1
ATOM 1114 O O . GLU C 2 9 ? -16.051 -3.389 -30.681 1.00 44.12 9 GLU P O 1
ATOM 1120 N N . LYS C 2 10 ? -15.655 -4.379 -28.634 1.00 53.64 10 LYS P N 1
ATOM 1121 C CA . LYS C 2 10 ? -16.485 -5.597 -28.737 1.00 72.82 10 LYS P CA 1
ATOM 1122 C C . LYS C 2 10 ? -17.926 -5.170 -28.687 1.00 74.18 10 LYS P C 1
ATOM 1123 O O . LYS C 2 10 ? -18.276 -4.348 -27.822 1.00 59.82 10 LYS P O 1
ATOM 1129 C CA . TRP D 2 3 ? -3.015 3.107 -21.112 1.00 143.96 3 TRP Q CA 1
ATOM 1130 C CA . SER D 2 4 ? -5.156 5.685 -19.145 1.00 121.20 4 SER Q CA 1
ATOM 1131 C CA . HIS D 2 5 ? -7.895 5.782 -16.385 1.00 104.83 5 HIS Q CA 1
ATOM 1132 C CA . PRO D 2 6 ? -11.005 7.924 -15.565 1.00 78.70 6 PRO Q CA 1
ATOM 1133 C CA . GLN D 2 7 ? -9.653 8.548 -11.980 1.00 121.91 7 GLN Q CA 1
ATOM 1134 C CA . PHE D 2 8 ? -6.689 10.659 -13.341 1.00 106.12 8 PHE Q CA 1
ATOM 1135 C CA . GLU D 2 9 ? -7.891 12.133 -16.744 1.00 150.30 9 GLU Q CA 1
ATOM 1136 C CA . LYS D 2 10 ? -7.770 15.991 -16.425 1.00 159.52 10 LYS Q CA 1
#

B-factor: mean 52.46, std 40.17, range [10.26, 271.1]

Foldseek 3Di:
DCQVPAAWWEWAQQKIDHWDQDLVFKIWDWIAPNVRDPLRIFIKIWGKDNDDDPVDQFIWIKIKTQNDDPRDHQQKMKMWTFTWGDDPFTKTKTKMKIAHRVDPCPDDPGIDIDIIIITNDYD/DFPAAWWAWPQQKIDHWHQDLQFKIWDWIAGNVRDPLRIFIKIWGWQSQADPVQAWIWIKIKTQQDDPHDRPQKMKMWTWTFRQDDFTKTKTKMKIAHCDDVVPNDVGIDIDIIIITRDDD/DDDPVPDD/DDDPVPDD

Solvent-accessible surface area: 15326 Å² total; per-residue (Å²): 231,176,37,42,0,76,25,45,0,42,6,82,144,41,4,24,0,61,3,77,16,23,109,98,1,26,1,67,27,32,1,10,2,31,129,53,68,47,36,1,114,3,109,0,76,18,144,21,63,57,84,55,66,149,136,35,95,28,10,60,12,22,5,57,0,59,1,129,25,151,126,74,62,33,109,12,36,0,58,1,80,19,62,30,45,36,64,119,128,17,67,0,56,10,109,22,90,4,48,21,67,118,27,139,150,148,54,197,128,9,58,91,105,13,138,15,43,0,18,82,111,131,111,108,77,80,46,70,60,38,39,40,80,78,64,37,46,46,42,44,51,54,58,83,76,40,51,35,49,47,40,46,37,44,40,69,69,68,72,69,44,49,55,63,37,50,37,47,41,54,68,76,62,68,75,83,63,77,54,48,52,42,43,41,46,49,55,57,51,62,83,34,71,50,68,72,39,41,42,44,41,50,40,35,45,56,54,75,80,82,41,48,40,52,34,45,39,47,40,47,45,78,57,70,61,80,67,45,66,84,50,54,65,58,70,52,66,55,31,49,66,74,75,107,285,92,30,12,16,92,20,194,84,81,70,70,72,74,68,94